Protein AF-L5JZT9-F1 (afdb_monomer_lite)

Foldseek 3Di:
DPDDDPDDVFVVQFQDWDKDFVCVVPVPDDSQKIWIWTFHGDDPPDTDTDGDDMDGDPVVVVVVDDPQKDKAKEWDWDQDPVGDTDIDIDIDIFDDDPPDPDSHRYDDPVVSVVVRVVVHVVD

pLDDT: mean 89.24, std 7.03, range [59.28, 95.69]

Structure (mmCIF, N/CA/C/O backbone):
data_AF-L5JZT9-F1
#
_entry.id   AF-L5JZT9-F1
#
loop_
_atom_site.group_PDB
_atom_site.id
_atom_site.type_symbol
_atom_site.label_atom_id
_atom_site.label_alt_id
_atom_site.label_comp_id
_atom_site.label_asym_id
_atom_site.label_entity_id
_atom_site.label_seq_id
_atom_site.pdbx_PDB_ins_code
_atom_site.Cartn_x
_atom_site.Cartn_y
_atom_site.Cartn_z
_atom_site.occupancy
_atom_site.B_iso_or_equiv
_atom_site.auth_seq_id
_atom_site.auth_comp_id
_atom_site.auth_asym_id
_atom_site.auth_atom_id
_atom_site.pdbx_PDB_model_num
ATOM 1 N N . MET A 1 1 ? 18.007 14.026 -23.998 1.00 59.28 1 MET A N 1
ATOM 2 C CA . MET A 1 1 ? 19.153 13.095 -24.090 1.00 59.28 1 MET A CA 1
ATOM 3 C C . MET A 1 1 ? 19.218 12.613 -25.533 1.00 59.28 1 MET A C 1
ATOM 5 O O . MET A 1 1 ? 18.162 12.327 -26.080 1.00 59.28 1 MET A O 1
ATOM 9 N N . ARG A 1 2 ? 20.380 12.661 -26.189 1.00 72.81 2 ARG A N 1
ATOM 10 C CA . ARG A 1 2 ? 20.545 12.212 -27.583 1.00 72.81 2 ARG A CA 1
ATOM 11 C C . ARG A 1 2 ? 21.410 10.957 -27.578 1.00 72.81 2 ARG A C 1
ATOM 13 O O . ARG A 1 2 ? 22.315 10.869 -26.751 1.00 72.81 2 ARG A O 1
ATOM 20 N N . THR A 1 3 ? 21.127 10.021 -28.477 1.00 76.19 3 THR A N 1
ATOM 21 C CA . THR A 1 3 ? 21.918 8.796 -28.637 1.00 76.19 3 THR A CA 1
ATOM 22 C C . THR A 1 3 ? 23.350 9.184 -28.990 1.00 76.19 3 THR A C 1
ATOM 24 O O . THR A 1 3 ? 23.560 10.018 -29.870 1.00 76.19 3 THR A O 1
ATOM 27 N N . GLN A 1 4 ? 24.322 8.631 -28.267 1.00 77.50 4 GLN A N 1
ATOM 28 C CA . GLN A 1 4 ? 25.744 8.867 -28.507 1.00 77.50 4 GLN A CA 1
ATOM 29 C C . GLN A 1 4 ? 26.476 7.527 -28.510 1.00 77.50 4 GLN A C 1
ATOM 31 O O . GLN A 1 4 ? 26.405 6.771 -27.537 1.00 77.50 4 GLN A O 1
ATOM 36 N N . GLY A 1 5 ? 27.180 7.239 -29.605 1.00 80.62 5 GLY A N 1
ATOM 37 C CA . GLY A 1 5 ? 27.897 5.978 -29.783 1.00 80.62 5 GLY A CA 1
ATOM 38 C C . GLY A 1 5 ? 26.968 4.766 -29.663 1.00 80.62 5 GL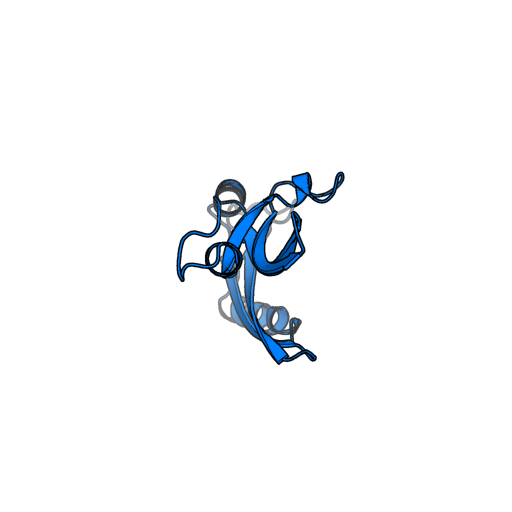Y A C 1
ATOM 39 O O . GLY A 1 5 ? 25.883 4.747 -30.236 1.00 80.62 5 GLY A O 1
ATOM 40 N N . THR A 1 6 ? 27.382 3.766 -28.886 1.00 82.19 6 THR A N 1
ATOM 41 C CA . THR A 1 6 ? 26.641 2.513 -28.658 1.00 82.19 6 THR A CA 1
ATOM 42 C C . THR A 1 6 ? 25.536 2.616 -27.602 1.00 82.19 6 THR A C 1
ATOM 44 O O . THR A 1 6 ? 24.793 1.658 -27.405 1.00 82.19 6 THR A O 1
ATOM 47 N N . LYS A 1 7 ? 25.392 3.756 -26.908 1.00 80.19 7 LYS A N 1
ATOM 48 C CA . LYS A 1 7 ? 24.354 3.947 -25.884 1.00 80.19 7 LYS A CA 1
ATOM 49 C C . LYS A 1 7 ? 23.077 4.491 -26.510 1.00 80.19 7 LYS A C 1
ATOM 51 O O . LYS A 1 7 ? 22.965 5.692 -26.771 1.00 80.19 7 LYS A O 1
ATOM 56 N N . ILE A 1 8 ? 22.103 3.608 -26.708 1.00 83.88 8 ILE A N 1
ATOM 57 C CA . ILE A 1 8 ? 20.788 3.966 -27.236 1.00 83.88 8 ILE A CA 1
ATOM 58 C C . ILE A 1 8 ? 19.968 4.660 -26.143 1.00 83.88 8 ILE A C 1
ATOM 60 O O . ILE A 1 8 ? 19.839 4.179 -25.019 1.00 83.88 8 ILE A O 1
ATOM 64 N N . THR A 1 9 ? 19.401 5.824 -26.469 1.00 79.12 9 THR A N 1
ATOM 65 C CA . THR A 1 9 ? 18.609 6.608 -25.505 1.00 79.12 9 THR A CA 1
ATOM 66 C C . THR A 1 9 ? 17.334 5.879 -25.068 1.00 79.12 9 THR A C 1
ATOM 68 O O . THR A 1 9 ? 16.921 6.032 -23.920 1.00 79.12 9 THR A O 1
ATOM 71 N N . SER A 1 10 ? 16.720 5.081 -25.952 1.00 82.75 10 SER A N 1
ATOM 72 C CA . SER A 1 10 ? 15.522 4.286 -25.639 1.00 82.75 10 SER A CA 1
ATOM 73 C C . SER A 1 10 ? 15.764 3.337 -24.474 1.00 82.75 10 SER A C 1
ATOM 75 O O . SER A 1 10 ? 14.935 3.251 -23.573 1.00 82.75 10 SER A O 1
ATOM 77 N N . ASP A 1 11 ? 16.926 2.694 -24.444 1.00 84.69 11 ASP A N 1
ATOM 78 C CA . ASP A 1 11 ? 17.252 1.678 -23.443 1.00 84.69 11 ASP A CA 1
ATOM 79 C C . ASP A 1 11 ? 17.468 2.315 -22.069 1.00 84.69 11 ASP A C 1
ATOM 81 O O . ASP A 1 11 ? 17.128 1.734 -21.046 1.00 84.69 11 ASP A O 1
ATOM 85 N N . GLY A 1 12 ? 17.948 3.563 -22.039 1.00 86.75 12 GLY A N 1
ATOM 86 C CA . GLY A 1 12 ? 18.046 4.352 -20.811 1.00 86.75 12 GLY A CA 1
ATOM 87 C C . GLY A 1 12 ? 16.712 4.918 -20.306 1.00 86.75 12 GLY A C 1
ATOM 88 O O . GLY A 1 12 ? 16.665 5.443 -19.188 1.00 86.75 12 GLY A O 1
ATOM 89 N N . LEU A 1 13 ? 15.651 4.878 -21.120 1.00 87.12 13 LEU A N 1
ATOM 90 C CA . LEU A 1 13 ? 14.300 5.339 -20.771 1.00 87.12 13 LEU A CA 1
ATOM 91 C C . LEU A 1 13 ? 13.371 4.182 -20.384 1.00 87.12 13 LEU A C 1
ATOM 93 O O . LEU A 1 13 ? 12.529 4.360 -19.498 1.00 87.12 13 LEU A O 1
ATOM 97 N N . LYS A 1 14 ? 13.534 3.013 -21.012 1.00 91.44 14 LYS A N 1
ATOM 98 C CA . LYS A 1 14 ? 12.847 1.775 -20.628 1.00 91.44 14 LYS A CA 1
ATOM 99 C C . LYS A 1 14 ? 13.248 1.359 -19.210 1.00 91.44 14 LYS A C 1
ATOM 101 O O . LYS A 1 14 ? 14.357 1.620 -18.753 1.00 91.44 14 LYS A O 1
ATOM 106 N N . GLY A 1 15 ? 12.312 0.767 -18.478 1.00 90.69 15 GLY A N 1
ATOM 107 C CA . GLY A 1 15 ? 12.511 0.328 -17.096 1.00 90.69 15 GLY A CA 1
ATOM 108 C C . GLY A 1 15 ? 12.446 1.434 -16.036 1.00 90.69 15 GLY A C 1
ATOM 109 O O . GLY A 1 15 ? 12.484 1.131 -14.845 1.00 90.69 15 GLY A O 1
ATOM 110 N N . ARG A 1 16 ? 12.305 2.713 -16.417 1.00 93.56 16 ARG A N 1
ATOM 111 C CA . ARG A 1 16 ? 12.071 3.789 -15.441 1.00 93.56 16 ARG A CA 1
ATOM 112 C C . ARG A 1 16 ? 10.686 3.658 -14.823 1.00 93.56 16 ARG A C 1
ATOM 114 O O . ARG A 1 16 ? 9.716 3.412 -15.535 1.00 93.56 16 ARG A O 1
ATOM 121 N N . VAL A 1 17 ? 10.609 3.865 -13.510 1.00 95.12 17 VAL A N 1
ATOM 122 C CA . VAL A 1 17 ? 9.356 3.826 -12.752 1.00 95.12 17 VAL A CA 1
ATOM 123 C C . VAL A 1 17 ? 8.973 5.235 -12.321 1.00 95.12 17 VAL A C 1
ATOM 125 O O . VAL A 1 17 ? 9.761 5.930 -11.683 1.00 95.12 17 VAL A O 1
ATOM 128 N N . PHE A 1 18 ? 7.749 5.635 -12.644 1.00 92.56 18 PHE A N 1
ATOM 129 C CA . PHE A 1 18 ? 7.158 6.906 -12.244 1.00 92.56 18 PHE A CA 1
ATOM 130 C C . PHE A 1 18 ? 6.067 6.667 -11.211 1.00 92.56 18 PHE A C 1
ATOM 132 O O . PHE A 1 18 ? 5.248 5.764 -11.374 1.00 92.56 18 PHE A O 1
ATOM 139 N N . GLU A 1 19 ? 6.046 7.481 -10.161 1.00 93.31 19 GLU A N 1
ATOM 140 C CA . GLU A 1 19 ? 4.965 7.508 -9.179 1.00 93.31 19 GLU A CA 1
ATOM 141 C C . GLU A 1 19 ? 4.066 8.707 -9.480 1.00 93.31 19 GLU A C 1
ATOM 143 O O . GLU A 1 19 ? 4.538 9.841 -9.497 1.00 93.31 19 GLU A O 1
ATOM 148 N N . VAL A 1 20 ? 2.785 8.452 -9.739 1.00 92.00 20 VAL A N 1
ATOM 149 C CA . VAL A 1 20 ? 1.802 9.479 -10.112 1.00 92.00 20 VAL A CA 1
ATOM 150 C C . VAL A 1 20 ? 0.576 9.340 -9.217 1.00 92.00 20 VAL A C 1
ATOM 152 O O . VAL A 1 20 ? 0.174 8.221 -8.882 1.00 92.00 20 VAL A O 1
ATOM 155 N N . SER A 1 21 ? -0.003 10.463 -8.792 1.00 90.94 21 SER A N 1
ATOM 156 C CA . SER A 1 21 ? -1.273 10.454 -8.065 1.00 90.94 21 SER A CA 1
ATOM 157 C C . SER A 1 21 ? -2.404 10.036 -8.997 1.00 90.94 21 SER A C 1
ATOM 159 O O . SER A 1 21 ? -2.427 10.403 -10.168 1.00 90.94 21 SER A O 1
ATOM 161 N N . LEU A 1 22 ? -3.375 9.291 -8.478 1.00 88.94 22 LEU A N 1
ATOM 162 C CA . LEU A 1 22 ? -4.542 8.899 -9.260 1.00 88.94 22 LEU A CA 1
ATOM 163 C C . LEU A 1 22 ? -5.399 10.105 -9.679 1.00 88.94 22 LEU A C 1
ATOM 165 O O . LEU A 1 22 ? -5.919 10.123 -10.788 1.00 88.94 22 LEU A O 1
ATOM 169 N N . ALA A 1 23 ? -5.466 11.138 -8.835 1.00 89.50 23 ALA A N 1
ATOM 170 C CA . ALA A 1 23 ? -6.208 12.366 -9.124 1.00 89.50 23 ALA A CA 1
ATOM 171 C C . ALA A 1 23 ? -5.649 13.142 -10.331 1.00 89.50 23 ALA A C 1
ATOM 173 O O . ALA A 1 23 ? -6.402 13.795 -11.043 1.00 89.50 23 ALA A O 1
ATOM 174 N N . ASP A 1 24 ? -4.343 13.033 -10.599 1.00 87.25 24 ASP A N 1
ATOM 175 C CA . ASP A 1 24 ? -3.717 13.681 -11.762 1.00 87.25 24 ASP A CA 1
ATOM 176 C C . ASP A 1 24 ? -4.033 12.935 -13.069 1.00 87.25 24 ASP A C 1
ATOM 178 O O . ASP A 1 24 ? -3.826 13.450 -14.166 1.00 87.25 24 ASP A O 1
ATOM 182 N N . GLN A 1 25 ? -4.497 11.690 -12.955 1.00 83.19 25 GLN A N 1
ATOM 183 C CA . GLN A 1 25 ? -4.791 10.811 -14.077 1.00 83.19 25 GLN A CA 1
ATOM 184 C C . GLN A 1 25 ? -6.295 10.714 -14.361 1.00 83.19 25 GLN A C 1
ATOM 186 O O . GLN A 1 25 ? -6.687 10.479 -15.504 1.00 83.19 25 GLN A O 1
ATOM 191 N N . GLN A 1 26 ? -7.128 10.865 -13.330 1.00 85.12 26 GLN A N 1
ATOM 192 C CA . GLN A 1 26 ? -8.577 10.774 -13.418 1.00 85.12 26 GLN A CA 1
ATOM 193 C C . GLN A 1 26 ? -9.223 11.858 -12.549 1.00 85.12 26 GLN A C 1
ATOM 195 O O . GLN A 1 26 ? -9.054 11.878 -11.331 1.00 85.12 26 GLN A O 1
ATOM 200 N N . ASN A 1 27 ? -9.984 12.743 -13.200 1.00 74.12 27 ASN A N 1
ATOM 201 C CA . ASN A 1 27 ? -10.438 14.025 -12.645 1.00 74.12 27 ASN A CA 1
ATOM 202 C C . ASN A 1 27 ? -11.352 13.924 -11.404 1.00 74.12 27 ASN A C 1
ATOM 204 O O . ASN A 1 27 ? -11.473 14.907 -10.680 1.00 74.12 27 ASN A O 1
ATOM 208 N N . ASP A 1 28 ? -11.951 12.761 -11.129 1.00 74.81 28 ASP A N 1
ATOM 209 C CA . ASP A 1 28 ? -12.918 12.568 -10.032 1.00 74.81 28 ASP A CA 1
ATOM 210 C C . ASP A 1 28 ? -12.405 11.653 -8.904 1.00 74.81 28 ASP A C 1
ATOM 212 O O . ASP A 1 28 ? -13.144 11.309 -7.977 1.00 74.81 28 ASP A O 1
ATOM 216 N N . GLU A 1 29 ? -11.147 11.207 -8.971 1.00 75.12 29 GLU A N 1
ATOM 217 C CA . GLU A 1 29 ? -10.618 10.232 -8.021 1.00 75.12 29 GL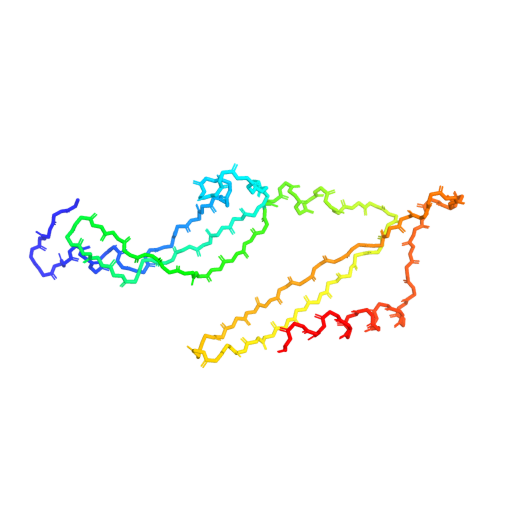U A CA 1
ATOM 218 C C . GLU A 1 29 ? -9.854 10.856 -6.848 1.00 75.12 29 GLU A C 1
ATOM 220 O O . GLU A 1 29 ? -9.282 11.943 -6.896 1.00 75.12 29 GLU A O 1
ATOM 225 N N . ILE A 1 30 ? -9.843 10.126 -5.732 1.00 74.88 30 ILE A N 1
ATOM 226 C CA . ILE A 1 30 ? -9.253 10.587 -4.477 1.00 74.88 30 ILE A CA 1
ATOM 227 C C . ILE A 1 30 ? -7.720 10.588 -4.606 1.00 74.88 30 ILE A C 1
ATOM 229 O O . ILE A 1 30 ? -7.113 9.535 -4.811 1.00 74.88 30 ILE A O 1
ATOM 233 N N . ALA A 1 31 ? -7.084 11.734 -4.333 1.00 81.69 31 ALA A N 1
ATOM 234 C CA . ALA A 1 31 ? -5.623 11.957 -4.345 1.00 81.69 31 ALA A CA 1
ATOM 235 C C . ALA A 1 31 ? -4.803 11.110 -3.339 1.00 81.69 31 ALA A C 1
ATOM 237 O O . ALA A 1 31 ? -3.606 11.300 -3.145 1.00 81.69 31 ALA A O 1
ATOM 238 N N . VAL A 1 32 ? -5.457 10.168 -2.670 1.00 87.88 32 VAL A N 1
ATOM 239 C CA . VAL A 1 32 ? -4.903 9.280 -1.649 1.00 87.88 32 VAL A CA 1
ATOM 240 C C . VAL A 1 32 ? -4.182 8.072 -2.262 1.00 87.88 32 VAL A C 1
ATOM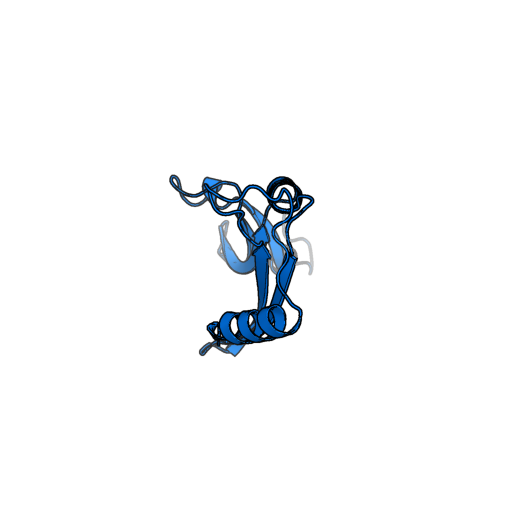 242 O O . VAL A 1 32 ? -3.359 7.435 -1.601 1.00 87.88 32 VAL A O 1
ATOM 245 N N . ARG A 1 33 ? -4.499 7.715 -3.509 1.00 91.19 33 ARG A N 1
ATOM 246 C CA . ARG A 1 33 ? -3.903 6.569 -4.206 1.00 91.19 33 ARG A CA 1
ATOM 247 C C . ARG A 1 33 ? -2.817 7.045 -5.159 1.00 91.19 33 ARG A C 1
ATOM 249 O O . ARG A 1 33 ? -3.018 7.998 -5.905 1.00 91.19 33 ARG A O 1
ATOM 256 N N . LYS A 1 34 ? -1.690 6.340 -5.163 1.00 93.25 34 LYS A N 1
ATOM 257 C CA . LYS A 1 34 ? -0.571 6.578 -6.069 1.00 93.25 34 LYS A CA 1
ATOM 258 C C . LYS A 1 34 ? -0.257 5.327 -6.863 1.00 93.25 34 LYS A C 1
ATOM 260 O O . LYS A 1 34 ? -0.137 4.240 -6.297 1.00 93.25 34 LYS A O 1
ATOM 265 N N . PHE A 1 35 ? -0.073 5.497 -8.161 1.00 93.31 35 PHE A N 1
ATOM 266 C CA . PHE A 1 35 ? 0.289 4.436 -9.083 1.00 93.31 35 PHE A CA 1
ATOM 267 C C . PHE A 1 35 ? 1.760 4.527 -9.450 1.00 93.31 35 PHE A C 1
ATOM 269 O O . PHE A 1 35 ? 2.267 5.590 -9.798 1.00 93.31 35 PHE A O 1
ATOM 276 N N . LYS A 1 36 ? 2.434 3.382 -9.400 1.00 94.69 36 LYS A N 1
ATOM 277 C CA . LYS A 1 36 ? 3.750 3.181 -9.989 1.00 94.69 36 LYS A CA 1
ATOM 278 C C . LYS A 1 36 ? 3.557 2.656 -11.401 1.00 94.69 36 LYS A C 1
ATOM 280 O O . LYS A 1 36 ? 2.919 1.619 -11.590 1.00 94.69 36 LYS A O 1
ATOM 285 N N . ARG A 1 37 ? 4.115 3.360 -12.378 1.00 93.44 37 ARG A N 1
ATOM 286 C CA . ARG A 1 37 ? 4.087 2.983 -13.791 1.00 93.44 37 ARG A CA 1
ATOM 287 C C . ARG A 1 37 ? 5.501 2.772 -14.302 1.00 93.44 37 ARG A C 1
ATOM 289 O O . ARG A 1 37 ? 6.355 3.610 -14.036 1.00 93.44 37 ARG A O 1
ATOM 296 N N . ILE A 1 38 ? 5.743 1.682 -15.018 1.00 94.88 38 ILE A N 1
ATOM 297 C CA . ILE A 1 38 ? 7.045 1.361 -15.612 1.00 94.88 38 ILE A CA 1
ATOM 298 C C . ILE A 1 38 ? 7.014 1.618 -17.116 1.00 94.88 38 ILE A C 1
ATOM 300 O O . ILE A 1 38 ? 6.065 1.215 -17.779 1.00 94.88 38 ILE A O 1
ATOM 304 N N . THR A 1 39 ? 8.033 2.281 -17.663 1.00 95.06 39 THR A N 1
ATOM 305 C CA . THR A 1 39 ? 8.173 2.436 -19.119 1.00 95.06 39 THR A CA 1
ATOM 306 C C . THR A 1 39 ? 8.574 1.109 -19.749 1.00 95.06 39 THR A C 1
ATOM 308 O O . THR A 1 39 ? 9.691 0.639 -19.525 1.00 95.06 39 THR A O 1
ATOM 311 N N . GLU A 1 40 ? 7.705 0.528 -20.566 1.00 93.06 40 GLU A N 1
ATOM 312 C CA . GLU A 1 40 ? 7.997 -0.711 -21.299 1.00 93.06 40 GLU A CA 1
ATOM 313 C C . GLU A 1 40 ? 8.526 -0.415 -22.703 1.00 93.06 40 GLU A C 1
ATOM 315 O O . GLU A 1 40 ? 9.469 -1.058 -23.172 1.00 93.06 40 GLU A O 1
ATOM 320 N N . ASP A 1 41 ? 7.969 0.607 -23.359 1.00 92.62 41 ASP A N 1
ATOM 321 C CA . ASP A 1 41 ? 8.339 0.943 -24.727 1.00 92.62 41 ASP A CA 1
ATOM 322 C C . ASP A 1 41 ? 8.463 2.449 -24.975 1.00 92.62 41 ASP A C 1
ATOM 324 O O . ASP A 1 41 ? 7.890 3.274 -24.262 1.00 92.62 41 ASP A O 1
ATOM 328 N N . VAL A 1 42 ? 9.255 2.814 -25.983 1.00 91.12 42 VAL A N 1
ATOM 329 C CA . VAL A 1 42 ? 9.498 4.207 -26.373 1.00 91.12 42 VAL A CA 1
ATOM 330 C C . VAL A 1 42 ? 9.268 4.336 -27.872 1.00 91.12 42 VAL A C 1
ATOM 332 O O . VAL A 1 42 ? 10.059 3.849 -28.675 1.00 91.12 42 VAL A O 1
ATOM 335 N N . GLN A 1 43 ? 8.191 5.024 -28.241 1.00 90.38 43 GLN A N 1
ATOM 336 C CA . GLN A 1 43 ? 7.777 5.242 -29.622 1.00 90.38 43 GLN A CA 1
ATOM 337 C C . GLN A 1 43 ? 7.999 6.702 -30.004 1.00 90.38 43 GLN A C 1
ATOM 339 O O . GLN A 1 43 ? 7.220 7.593 -29.657 1.00 90.38 43 GLN A O 1
ATOM 344 N N . GLY A 1 44 ? 9.098 6.965 -30.712 1.00 87.38 44 GLY A N 1
ATOM 345 C CA . GLY A 1 44 ? 9.489 8.322 -31.087 1.00 87.38 44 GLY A CA 1
ATOM 346 C C . GLY A 1 44 ? 9.697 9.206 -29.855 1.00 87.38 44 GLY A C 1
ATOM 347 O O . GLY A 1 44 ? 10.709 9.092 -29.169 1.00 87.38 44 GLY A O 1
ATOM 348 N N . LYS A 1 45 ? 8.740 10.102 -29.583 1.00 88.94 45 LYS A N 1
ATOM 349 C CA . LYS A 1 45 ? 8.753 11.005 -28.417 1.00 88.94 45 LYS A CA 1
ATOM 350 C C . LYS A 1 45 ? 7.869 10.531 -27.255 1.00 88.94 45 LYS A C 1
ATOM 352 O O . LYS A 1 45 ? 7.907 11.146 -26.193 1.00 88.94 45 LYS A O 1
ATOM 357 N N . ASN A 1 46 ? 7.105 9.457 -27.438 1.00 91.81 46 ASN A N 1
ATOM 358 C CA . ASN A 1 46 ? 6.147 8.965 -26.454 1.00 91.81 46 ASN A CA 1
ATOM 359 C C . ASN A 1 46 ? 6.736 7.773 -25.696 1.00 91.81 46 ASN A C 1
ATOM 361 O O . ASN A 1 46 ? 7.265 6.845 -26.304 1.00 91.81 46 ASN A O 1
ATOM 365 N N . CYS A 1 47 ? 6.623 7.783 -24.370 1.00 91.25 47 CYS A N 1
ATOM 366 C CA . CYS A 1 47 ? 6.950 6.629 -23.532 1.00 91.25 47 CYS A CA 1
ATOM 367 C C . CYS A 1 47 ? 5.653 5.902 -23.174 1.00 91.25 47 CYS A C 1
ATOM 369 O O . CYS A 1 47 ? 4.764 6.496 -22.563 1.00 91.25 47 CYS A O 1
ATOM 371 N N . LEU A 1 48 ? 5.546 4.631 -23.551 1.00 93.75 48 LEU A N 1
ATOM 372 C CA . LEU A 1 48 ? 4.432 3.769 -23.178 1.00 93.75 48 LEU A CA 1
ATOM 373 C C . LEU A 1 48 ? 4.738 3.141 -21.821 1.00 93.75 48 LEU A C 1
ATOM 375 O O . LEU A 1 48 ? 5.745 2.446 -21.656 1.00 93.75 48 LEU A O 1
ATOM 379 N N . ALA A 1 49 ? 3.879 3.427 -20.845 1.00 93.31 49 ALA A N 1
ATOM 380 C CA . ALA A 1 49 ? 4.054 2.982 -19.474 1.00 93.31 49 ALA A CA 1
ATOM 381 C C . ALA A 1 49 ? 2.927 2.041 -19.046 1.00 93.31 49 ALA A C 1
ATOM 383 O O . ALA A 1 49 ? 1.752 2.330 -19.277 1.00 93.31 49 ALA A O 1
ATOM 384 N N . ASN A 1 50 ? 3.297 0.951 -18.383 1.00 93.88 50 ASN A N 1
ATOM 385 C CA . ASN A 1 50 ? 2.385 -0.063 -17.869 1.00 93.88 50 ASN A CA 1
ATOM 386 C C . ASN A 1 50 ? 2.310 -0.013 -16.337 1.00 93.88 50 ASN A C 1
ATOM 388 O O . ASN A 1 50 ? 3.135 0.623 -15.673 1.00 93.88 50 ASN A O 1
ATOM 392 N N . PHE A 1 51 ? 1.310 -0.671 -15.757 1.00 92.62 51 PHE A N 1
ATOM 393 C CA . PHE A 1 51 ? 1.145 -0.778 -14.315 1.00 92.62 51 PHE A CA 1
ATOM 394 C C . PHE A 1 51 ? 2.286 -1.587 -13.682 1.00 92.62 51 PHE A C 1
ATOM 396 O O . PHE A 1 51 ? 2.553 -2.721 -14.065 1.00 92.62 51 PHE A O 1
ATOM 403 N N . HIS A 1 52 ? 2.933 -1.006 -12.672 1.00 93.69 52 HIS A N 1
ATOM 404 C CA . HIS A 1 52 ? 3.974 -1.663 -11.880 1.00 93.69 52 HIS A CA 1
ATOM 405 C C . HIS A 1 52 ? 3.547 -1.886 -10.424 1.00 93.69 52 HIS A C 1
ATOM 407 O O . HIS A 1 52 ? 3.976 -2.841 -9.782 1.00 93.69 52 HIS A O 1
ATOM 413 N N . GLY A 1 53 ? 2.699 -1.013 -9.879 1.00 93.69 53 GLY A N 1
ATOM 414 C CA . GLY A 1 53 ? 2.188 -1.158 -8.522 1.00 93.69 53 GLY A CA 1
ATOM 415 C C . GLY A 1 53 ? 1.297 -0.001 -8.094 1.00 93.69 53 GLY A C 1
ATOM 416 O O . GLY A 1 53 ? 1.168 1.001 -8.794 1.00 93.69 53 GLY A O 1
ATOM 417 N N . MET A 1 54 ? 0.698 -0.122 -6.915 1.00 93.62 54 MET A N 1
ATOM 418 C CA . MET A 1 54 ? -0.130 0.919 -6.310 1.00 93.62 54 MET A CA 1
ATOM 419 C C . MET A 1 54 ? 0.185 1.012 -4.819 1.00 93.62 54 MET A C 1
ATOM 421 O O . MET A 1 54 ? 0.290 -0.012 -4.152 1.00 93.62 54 MET A O 1
ATOM 425 N N . ASN A 1 55 ? 0.288 2.233 -4.302 1.00 93.50 55 ASN A N 1
ATOM 426 C CA . ASN A 1 55 ? 0.434 2.521 -2.880 1.00 93.50 55 ASN A CA 1
ATOM 427 C C . ASN A 1 55 ? -0.567 3.591 -2.436 1.00 93.50 55 ASN A C 1
ATOM 429 O O . ASN A 1 55 ? -1.024 4.415 -3.227 1.00 93.50 55 ASN A O 1
ATOM 433 N N . LEU A 1 56 ? -0.878 3.603 -1.142 1.00 92.69 56 LEU A N 1
ATOM 434 C CA . LEU A 1 56 ? -1.545 4.738 -0.508 1.00 92.69 56 LEU A CA 1
ATOM 435 C C . LEU A 1 56 ? -0.516 5.808 -0.141 1.00 92.69 5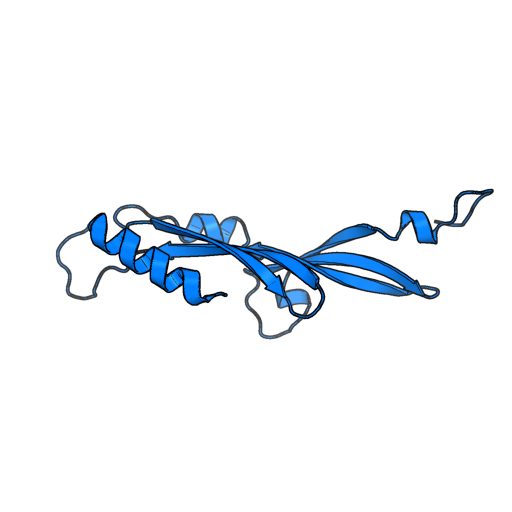6 LEU A C 1
ATOM 437 O O . LEU A 1 56 ? 0.650 5.503 0.124 1.00 92.69 56 LEU A O 1
ATOM 441 N N . THR A 1 57 ? -0.950 7.063 -0.087 1.00 93.00 57 THR A N 1
ATOM 442 C CA . THR A 1 57 ? -0.120 8.139 0.444 1.00 93.00 57 THR A CA 1
ATOM 443 C C . THR A 1 57 ? 0.182 7.928 1.933 1.00 93.00 57 THR A C 1
ATOM 445 O O . THR A 1 57 ? -0.599 7.331 2.685 1.00 93.00 57 THR A O 1
ATOM 448 N N . ARG A 1 58 ? 1.355 8.400 2.376 1.00 91.62 58 ARG A N 1
ATOM 449 C CA . ARG A 1 58 ? 1.819 8.215 3.761 1.00 91.62 58 ARG A CA 1
ATOM 450 C C . ARG A 1 58 ? 0.900 8.916 4.759 1.00 91.62 58 ARG A C 1
ATOM 452 O O . ARG A 1 58 ? 0.583 8.343 5.794 1.00 91.62 58 ARG A O 1
ATOM 459 N N . ASP A 1 59 ? 0.451 10.121 4.429 1.00 92.56 59 ASP A N 1
ATOM 460 C CA . ASP A 1 59 ? -0.524 10.896 5.197 1.00 92.56 59 ASP A CA 1
ATOM 461 C C . ASP A 1 59 ? -1.818 10.108 5.411 1.00 92.56 59 ASP A C 1
ATOM 463 O O . ASP A 1 59 ? -2.278 10.005 6.550 1.00 92.56 59 ASP A O 1
ATOM 467 N N . LYS A 1 60 ? -2.360 9.455 4.372 1.00 92.31 60 LYS A N 1
ATOM 468 C CA . LYS A 1 60 ? -3.552 8.625 4.545 1.00 92.31 60 LYS A CA 1
ATOM 469 C C . LYS A 1 60 ? -3.280 7.436 5.449 1.00 92.31 60 LYS A C 1
ATOM 471 O O . LYS A 1 60 ? -4.078 7.179 6.350 1.00 92.31 60 LYS A O 1
ATOM 476 N N . MET A 1 61 ? -2.197 6.700 5.203 1.00 92.12 61 MET A N 1
ATOM 477 C CA . MET A 1 61 ? -1.864 5.519 5.998 1.00 92.12 61 MET A CA 1
ATOM 478 C C . MET A 1 61 ? -1.730 5.890 7.478 1.00 92.12 61 MET A C 1
ATOM 480 O O . MET A 1 61 ? -2.413 5.302 8.311 1.00 92.12 61 MET A O 1
ATOM 484 N N . CYS A 1 62 ? -0.964 6.936 7.796 1.00 92.25 62 CYS A N 1
ATOM 485 C CA . CYS A 1 62 ? -0.817 7.441 9.160 1.00 92.25 62 CYS A CA 1
ATOM 486 C C . CYS A 1 62 ? -2.133 7.979 9.752 1.00 92.25 62 CYS A C 1
ATOM 488 O O . CYS A 1 62 ? -2.370 7.809 10.940 1.00 92.25 62 CYS A O 1
ATOM 490 N N . SER A 1 63 ? -3.013 8.579 8.944 1.00 92.88 63 SER A N 1
ATOM 491 C CA . SER A 1 63 ? -4.317 9.095 9.394 1.00 92.88 63 SER A CA 1
ATOM 492 C C . SER A 1 63 ? -5.305 7.992 9.805 1.00 92.88 63 SER A C 1
ATOM 494 O O . SER A 1 63 ? -6.156 8.199 10.678 1.00 92.88 63 SER A O 1
ATOM 496 N N . MET A 1 64 ? -5.217 6.813 9.181 1.00 92.75 64 MET A N 1
ATOM 497 C CA . MET A 1 64 ? -6.087 5.678 9.506 1.00 92.75 64 MET A CA 1
ATOM 498 C C . MET A 1 64 ? -5.673 4.973 10.801 1.00 92.75 64 MET A C 1
ATOM 500 O O . MET A 1 64 ? -6.534 4.433 11.500 1.00 92.75 64 MET A O 1
ATOM 504 N N . VAL A 1 65 ? -4.381 5.007 11.145 1.00 93.25 65 VAL A N 1
ATOM 505 C CA . VAL A 1 65 ? -3.868 4.438 12.394 1.00 93.25 65 VAL A C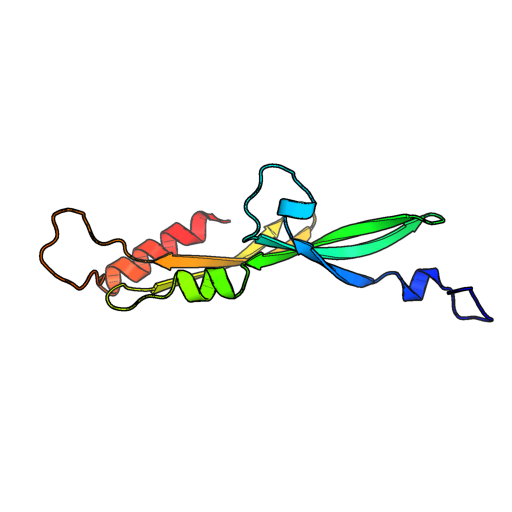A 1
ATOM 506 C C . VAL A 1 65 ? -4.236 5.348 13.560 1.00 93.25 65 VAL A C 1
ATOM 508 O O . VAL A 1 65 ? -3.704 6.441 13.724 1.00 93.25 65 VAL A O 1
ATOM 511 N N . LYS A 1 66 ? -5.163 4.879 14.390 1.00 92.94 66 LYS A N 1
ATOM 512 C CA . LYS A 1 66 ? -5.600 5.549 15.614 1.00 92.94 66 LYS A CA 1
ATOM 513 C C . LYS A 1 66 ? -5.530 4.584 16.789 1.00 92.94 66 LYS A C 1
ATOM 515 O O . LYS A 1 66 ? -5.571 3.368 16.611 1.00 92.94 66 LYS A O 1
ATOM 520 N N . ASN A 1 67 ? -5.467 5.146 17.990 1.00 93.12 67 ASN A N 1
ATOM 521 C CA . ASN A 1 67 ? -5.566 4.384 19.231 1.00 93.12 67 ASN A CA 1
ATOM 522 C C . ASN A 1 67 ? -6.977 3.798 19.409 1.00 93.12 67 ASN A C 1
ATOM 524 O O . ASN A 1 67 ? -7.937 4.265 18.794 1.00 93.12 67 ASN A O 1
ATOM 528 N N . TRP A 1 68 ? -7.109 2.819 20.311 1.00 93.94 68 TRP A N 1
ATOM 529 C CA . TRP A 1 68 ? -8.396 2.262 20.764 1.00 93.94 68 TRP A CA 1
ATOM 530 C C . TRP A 1 68 ? -9.213 1.494 19.709 1.00 93.94 68 TRP A C 1
ATOM 532 O O . TRP A 1 68 ? -10.401 1.228 19.905 1.00 93.94 68 TRP A O 1
ATOM 542 N N . GLN A 1 69 ? -8.571 1.089 18.621 1.00 94.94 69 GLN A N 1
ATOM 543 C CA . GLN A 1 69 ? -9.111 0.220 17.577 1.00 94.94 69 GLN A CA 1
ATOM 544 C C . GLN A 1 69 ? -8.084 -0.872 17.257 1.00 94.94 69 GLN A C 1
ATOM 546 O O . GLN A 1 69 ? -6.886 -0.692 17.478 1.00 94.94 69 GLN A O 1
ATOM 551 N N . THR A 1 70 ? -8.540 -2.010 16.747 1.00 94.88 70 THR A N 1
ATOM 552 C CA . THR A 1 70 ? -7.667 -3.085 16.274 1.00 94.88 70 THR A CA 1
ATOM 553 C C . THR A 1 70 ? -7.358 -2.858 14.798 1.00 94.88 70 THR A C 1
ATOM 555 O O . THR A 1 70 ? -8.266 -2.656 13.991 1.00 94.88 70 THR A O 1
ATOM 558 N N . MET A 1 71 ? -6.075 -2.905 14.449 1.00 94.94 71 MET A N 1
ATOM 559 C CA . MET A 1 71 ? -5.604 -2.966 13.068 1.00 94.94 71 MET A CA 1
ATOM 560 C C . MET A 1 71 ? -5.540 -4.430 12.626 1.00 94.94 71 MET A C 1
ATOM 562 O O . MET A 1 71 ? -4.998 -5.276 13.338 1.00 94.94 71 MET A O 1
ATOM 566 N N . ILE A 1 72 ? -6.102 -4.727 11.460 1.00 94.19 72 ILE A N 1
ATOM 567 C CA . ILE A 1 72 ? -6.113 -6.058 10.859 1.00 94.19 72 ILE A CA 1
ATOM 568 C C . ILE A 1 72 ? -5.452 -5.948 9.491 1.00 94.19 72 ILE A C 1
ATOM 570 O O . ILE A 1 72 ? -5.961 -5.272 8.604 1.00 94.19 72 ILE A O 1
ATOM 574 N N . GLU A 1 73 ? -4.326 -6.632 9.329 1.00 92.31 73 GLU A N 1
ATOM 575 C CA . GLU A 1 73 ? -3.580 -6.686 8.072 1.00 92.31 73 GLU A CA 1
ATOM 576 C C . GLU A 1 73 ? -3.613 -8.104 7.495 1.00 92.31 73 GLU A C 1
ATOM 578 O O . GLU A 1 73 ? -3.534 -9.088 8.246 1.00 92.31 73 GLU A O 1
ATOM 583 N N . ALA A 1 74 ? -3.721 -8.190 6.169 1.00 92.62 74 ALA A N 1
ATOM 584 C CA . ALA A 1 74 ? -3.679 -9.416 5.381 1.00 92.62 74 ALA A CA 1
ATOM 585 C C . ALA A 1 74 ? -2.928 -9.168 4.064 1.00 92.62 74 ALA A C 1
ATOM 587 O O . ALA A 1 74 ? -2.902 -8.049 3.550 1.00 92.62 74 ALA A O 1
ATOM 588 N N . HIS A 1 75 ? -2.308 -10.207 3.512 1.00 91.69 75 HIS A N 1
ATOM 589 C CA . HIS A 1 75 ? -1.657 -10.128 2.210 1.00 91.69 75 HIS A CA 1
ATOM 590 C C . HIS A 1 75 ? -1.823 -11.431 1.444 1.00 91.69 75 HIS A C 1
ATOM 592 O O . HIS A 1 75 ? -1.834 -12.501 2.046 1.00 91.69 75 HIS A O 1
ATOM 598 N N . VAL A 1 76 ? -1.911 -11.327 0.121 1.00 91.38 76 VAL A N 1
ATOM 599 C CA . VAL A 1 76 ? -2.108 -12.474 -0.766 1.00 91.38 76 VAL A CA 1
ATOM 600 C C . VAL A 1 76 ? -1.254 -12.311 -2.017 1.00 91.38 76 VAL A C 1
ATOM 602 O O . VAL A 1 76 ? -1.094 -11.202 -2.531 1.00 91.38 76 VAL A O 1
ATOM 605 N N . ASN A 1 77 ? -0.694 -13.418 -2.498 1.00 91.12 77 ASN A N 1
ATOM 606 C CA . ASN A 1 77 ? 0.007 -13.470 -3.775 1.00 91.12 77 ASN A CA 1
ATOM 607 C C . ASN A 1 77 ? -0.954 -14.024 -4.830 1.00 91.12 77 ASN A C 1
ATOM 609 O O . ASN A 1 77 ? -1.341 -15.187 -4.752 1.00 91.12 77 ASN A O 1
ATOM 613 N N . VAL A 1 78 ? -1.322 -13.203 -5.809 1.00 89.88 78 VAL A N 1
ATOM 614 C CA . VAL A 1 78 ? -2.277 -13.559 -6.863 1.00 89.88 78 VAL A CA 1
ATOM 615 C C . VAL A 1 78 ? -1.553 -13.594 -8.200 1.00 89.88 78 VAL A C 1
ATOM 617 O O . VAL A 1 78 ? -0.792 -12.685 -8.537 1.00 89.88 78 VAL A O 1
ATOM 620 N N . LYS A 1 79 ? -1.794 -14.651 -8.977 1.00 91.75 79 LYS A N 1
ATOM 621 C CA . LYS A 1 79 ? -1.375 -14.724 -10.377 1.00 91.75 79 LYS A CA 1
ATOM 622 C C . LYS A 1 79 ? -2.566 -14.377 -11.255 1.00 91.75 79 LYS A C 1
ATOM 624 O O . LYS A 1 79 ? -3.595 -15.037 -11.196 1.00 91.75 79 LYS A O 1
ATOM 629 N N . THR A 1 80 ? -2.418 -13.334 -12.055 1.00 91.38 80 THR A N 1
ATOM 630 C CA . THR A 1 80 ? -3.419 -12.954 -13.057 1.00 91.38 80 THR A CA 1
ATOM 631 C C . THR A 1 80 ? -3.412 -13.939 -14.229 1.00 91.38 80 THR A C 1
ATOM 633 O O . THR A 1 80 ? -2.416 -14.624 -14.472 1.00 91.38 80 THR A O 1
ATOM 636 N N . THR A 1 81 ? -4.495 -13.963 -15.007 1.00 93.44 81 THR A N 1
ATOM 637 C CA . THR A 1 81 ? -4.606 -14.764 -16.243 1.00 93.44 81 THR A CA 1
ATOM 638 C C . THR A 1 81 ? -3.498 -14.455 -17.248 1.00 93.44 81 THR A C 1
ATOM 640 O O . THR A 1 81 ? -3.057 -15.333 -17.980 1.00 93.44 81 THR A O 1
ATOM 643 N N . ASN A 1 82 ? -3.002 -13.216 -17.242 1.00 90.25 82 ASN A N 1
ATOM 644 C CA . ASN A 1 82 ? -2.009 -12.721 -18.189 1.00 90.25 82 ASN A CA 1
ATOM 645 C C . ASN A 1 82 ? -0.575 -12.877 -17.651 1.00 90.25 82 ASN A C 1
ATOM 647 O O . ASN A 1 82 ? 0.315 -12.126 -18.036 1.00 90.25 82 ASN A O 1
ATOM 651 N N . SER A 1 83 ? -0.341 -13.837 -16.749 1.00 87.44 83 SER A N 1
ATOM 652 C CA . SER A 1 83 ? 0.962 -14.196 -16.157 1.00 87.44 83 SER A CA 1
ATOM 653 C C . SER A 1 83 ? 1.625 -13.172 -15.220 1.00 87.44 83 SER A C 1
ATOM 655 O O . SER A 1 83 ? 2.703 -13.444 -14.688 1.00 87.44 83 SER A O 1
ATOM 657 N N . TYR A 1 84 ? 0.978 -12.044 -14.905 1.00 90.75 84 TYR A N 1
ATOM 658 C CA . TYR A 1 84 ? 1.481 -11.146 -13.859 1.00 90.75 84 TYR A CA 1
ATOM 659 C C . TYR A 1 84 ? 1.290 -11.758 -12.472 1.00 90.75 84 TYR A C 1
ATOM 661 O O . TYR A 1 84 ? 0.187 -12.187 -12.126 1.00 90.75 84 TYR A O 1
ATOM 669 N N . SER A 1 85 ? 2.354 -11.749 -11.670 1.00 91.44 85 SER A N 1
ATOM 670 C CA . SER A 1 85 ? 2.320 -12.119 -10.252 1.00 91.44 85 SER A CA 1
ATOM 671 C C . SER A 1 85 ? 2.284 -10.852 -9.403 1.00 91.44 85 SER A C 1
ATOM 673 O O . SER A 1 85 ? 3.222 -10.057 -9.437 1.00 91.44 85 SER A O 1
ATOM 675 N N . LEU A 1 86 ? 1.205 -10.657 -8.649 1.00 92.00 86 LEU A N 1
ATOM 676 C CA . LEU A 1 86 ? 0.973 -9.476 -7.822 1.00 92.00 86 LEU A CA 1
ATOM 677 C C . LEU A 1 86 ? 0.911 -9.869 -6.346 1.00 92.00 86 LEU A C 1
ATOM 679 O O . LEU A 1 86 ? 0.355 -10.909 -5.996 1.00 92.00 86 LEU A O 1
ATOM 683 N N . ARG A 1 87 ? 1.442 -9.009 -5.470 1.00 91.69 87 ARG A N 1
ATOM 684 C CA . ARG A 1 87 ? 1.243 -9.111 -4.020 1.00 91.69 87 ARG A CA 1
ATOM 685 C C . ARG A 1 87 ? 0.293 -8.015 -3.569 1.00 91.69 87 ARG A C 1
ATOM 687 O O . ARG A 1 87 ? 0.633 -6.834 -3.618 1.00 91.69 87 ARG A O 1
ATOM 694 N N . LEU A 1 88 ? -0.893 -8.421 -3.145 1.00 91.50 88 LEU A N 1
ATOM 695 C CA . LEU A 1 88 ? -1.935 -7.535 -2.651 1.00 91.50 88 LEU A CA 1
ATOM 696 C C . LEU A 1 88 ? -1.813 -7.419 -1.134 1.00 91.50 88 LEU A C 1
ATOM 698 O O . LEU A 1 88 ? -1.582 -8.412 -0.444 1.00 91.50 88 LEU A O 1
ATOM 702 N N . PHE A 1 89 ? -1.982 -6.203 -0.625 1.00 92.69 89 PHE A N 1
ATOM 703 C CA . PHE A 1 89 ? -2.026 -5.911 0.803 1.00 92.69 89 PHE A CA 1
ATOM 704 C C . PHE A 1 89 ? -3.383 -5.304 1.140 1.00 92.69 89 PHE A C 1
ATOM 706 O O . PHE A 1 89 ? -3.820 -4.350 0.496 1.00 92.69 89 PHE A O 1
ATOM 713 N N . CYS A 1 90 ? -4.020 -5.839 2.174 1.00 91.56 90 CYS A N 1
ATOM 714 C CA . CYS A 1 90 ? -5.249 -5.320 2.747 1.00 91.56 90 CYS A CA 1
ATOM 715 C C . CYS A 1 90 ? -5.007 -4.892 4.187 1.00 91.56 90 CYS A C 1
ATOM 717 O O . CYS A 1 90 ? -4.425 -5.631 4.979 1.00 91.56 90 CYS A O 1
ATOM 719 N N . VAL A 1 91 ? -5.499 -3.704 4.525 1.00 92.44 91 VAL A N 1
ATOM 720 C CA . VAL A 1 91 ? -5.470 -3.166 5.884 1.00 92.44 91 VAL A CA 1
ATOM 721 C C . VAL A 1 91 ? -6.876 -2.704 6.236 1.00 92.44 91 VAL A C 1
ATOM 723 O O . VAL A 1 91 ? -7.483 -1.920 5.507 1.00 92.44 91 VAL A O 1
ATOM 726 N N . GLY A 1 92 ? -7.391 -3.195 7.357 1.00 93.19 92 GLY A N 1
ATOM 727 C CA . GLY A 1 92 ? -8.685 -2.831 7.915 1.00 93.19 92 GLY A CA 1
ATOM 728 C C . GLY A 1 92 ? -8.564 -2.400 9.371 1.00 93.19 92 GLY A C 1
ATOM 729 O O . GLY A 1 92 ? -7.647 -2.800 10.087 1.00 93.19 92 GLY A O 1
ATOM 730 N N . PHE A 1 93 ? -9.520 -1.592 9.818 1.00 94.75 93 PHE A N 1
ATOM 731 C CA . PHE A 1 93 ? -9.602 -1.116 11.195 1.00 94.75 93 PHE A CA 1
ATOM 732 C C . PHE A 1 93 ? -10.985 -1.401 11.757 1.00 94.75 93 PHE A C 1
ATOM 734 O O . PHE A 1 93 ? -11.988 -1.344 11.040 1.00 94.75 93 PHE A O 1
ATOM 741 N N . THR A 1 94 ? -11.050 -1.682 13.052 1.00 94.69 94 THR A N 1
ATOM 742 C CA . THR A 1 94 ? -12.330 -1.818 13.742 1.00 94.69 94 THR A CA 1
ATOM 743 C C . THR A 1 94 ? -12.996 -0.455 13.894 1.00 94.69 94 THR A C 1
ATOM 745 O O . THR A 1 94 ? -12.353 0.557 14.167 1.00 94.69 94 THR A O 1
ATOM 748 N N . LYS A 1 95 ? -14.315 -0.415 13.696 1.00 93.62 95 LYS A N 1
ATOM 749 C CA . LYS A 1 95 ? -15.104 0.813 13.797 1.00 93.62 95 LYS A CA 1
ATOM 750 C C . LYS A 1 95 ? -15.900 0.807 15.093 1.00 93.62 95 LYS A C 1
ATOM 752 O O . LYS A 1 95 ? -16.657 -0.125 15.357 1.00 93.62 95 LYS A O 1
ATOM 757 N N . LYS A 1 96 ? -15.779 1.882 15.872 1.00 93.44 96 LYS A N 1
ATOM 758 C CA . LYS A 1 96 ? -16.632 2.116 17.039 1.00 93.44 96 LYS A CA 1
ATOM 759 C C . LYS A 1 96 ? -18.089 2.307 16.596 1.00 93.44 96 LYS A C 1
ATOM 761 O O . LYS A 1 96 ? -18.362 3.079 15.676 1.00 93.44 96 LYS A O 1
ATOM 766 N N . ARG A 1 97 ? -19.031 1.626 17.255 1.00 93.56 97 ARG A N 1
ATOM 767 C CA . ARG A 1 97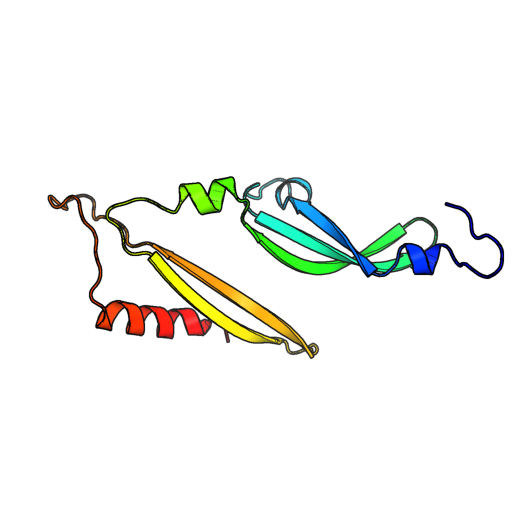 ? -20.471 1.799 16.994 1.00 93.56 97 ARG A CA 1
ATOM 768 C C . ARG A 1 97 ? -20.967 3.116 17.608 1.00 93.56 97 ARG A C 1
ATOM 770 O O . ARG A 1 97 ? -20.511 3.492 18.683 1.00 93.56 97 ARG A O 1
ATOM 777 N N . ASN A 1 98 ? -21.929 3.790 16.969 1.00 92.81 98 ASN A N 1
ATOM 778 C CA . ASN A 1 98 ? -22.418 5.109 17.414 1.00 92.81 98 ASN A CA 1
ATOM 779 C C . ASN A 1 98 ? -22.905 5.118 18.878 1.00 92.81 98 ASN A C 1
ATOM 781 O O . ASN A 1 98 ? -22.610 6.055 19.608 1.00 92.81 98 ASN A O 1
ATOM 785 N N . ASN A 1 99 ? -23.559 4.045 19.336 1.00 93.56 99 ASN A N 1
ATOM 786 C CA . ASN A 1 99 ? -24.110 3.944 20.698 1.00 93.56 99 ASN A CA 1
ATOM 787 C C . ASN A 1 99 ? -23.163 3.238 21.691 1.00 93.56 99 ASN A C 1
ATOM 789 O O . ASN A 1 99 ? -23.593 2.769 22.741 1.00 93.56 99 ASN A O 1
ATOM 793 N N . GLN A 1 100 ? -21.880 3.089 21.352 1.00 91.69 100 GLN A N 1
ATOM 794 C CA . GLN A 1 100 ? -20.911 2.405 22.205 1.00 91.69 100 GLN A CA 1
ATOM 795 C C . GLN A 1 100 ? -20.342 3.361 23.262 1.00 91.69 100 GLN A C 1
ATOM 797 O O . GLN A 1 100 ? -19.649 4.329 22.939 1.00 91.69 100 GLN A O 1
ATOM 802 N N . THR A 1 101 ? -20.581 3.056 24.537 1.00 92.06 101 THR A N 1
ATOM 803 C CA . THR A 1 101 ? -20.063 3.834 25.676 1.00 92.06 101 THR A CA 1
ATOM 804 C C . THR A 1 101 ? -18.552 3.664 25.843 1.00 92.06 101 THR A C 1
ATOM 806 O O . THR A 1 101 ? -17.833 4.637 26.070 1.00 92.06 101 THR A O 1
ATOM 809 N N . LEU A 1 102 ? -18.044 2.443 25.642 1.00 91.62 102 LEU A N 1
ATOM 810 C CA . LEU A 1 102 ? -16.617 2.135 25.723 1.00 91.62 102 LEU A CA 1
ATOM 811 C C . LEU A 1 102 ? -15.799 2.952 24.713 1.00 91.62 102 LEU A C 1
ATOM 813 O O . LEU A 1 102 ? -16.183 3.138 23.555 1.00 91.62 102 LEU A O 1
ATOM 817 N N . LYS A 1 103 ? -14.636 3.439 25.157 1.00 90.56 103 LYS A N 1
ATOM 818 C CA . LYS A 1 103 ? -13.669 4.125 24.284 1.00 90.56 103 LYS A CA 1
ATOM 819 C C . LYS A 1 103 ? -12.991 3.152 23.317 1.00 90.56 103 LYS A C 1
ATOM 821 O O . LYS A 1 103 ? -12.643 3.556 22.214 1.00 90.56 103 LYS A O 1
ATOM 826 N N . THR A 1 104 ? -12.831 1.894 23.724 1.00 93.62 104 THR A N 1
ATOM 827 C CA . THR A 1 104 ? -12.103 0.864 22.981 1.00 93.62 104 THR A CA 1
ATOM 828 C C . THR A 1 104 ? -13.021 0.025 22.108 1.00 93.62 104 THR A C 1
ATOM 830 O O . THR A 1 104 ? -14.126 -0.336 22.501 1.00 93.62 104 THR A O 1
ATOM 833 N N . SER A 1 105 ? -12.542 -0.298 20.910 1.00 94.06 105 SER A N 1
ATOM 834 C CA . SER A 1 105 ? -13.218 -1.129 19.914 1.00 94.06 105 SER A CA 1
ATOM 835 C C . SER A 1 105 ? -12.301 -2.274 19.493 1.00 94.06 105 SER A C 1
ATOM 837 O O . SER A 1 105 ? -11.889 -2.378 18.343 1.00 94.06 105 SER A O 1
ATOM 839 N N . TYR A 1 106 ? -11.921 -3.112 20.455 1.00 94.75 106 TYR A N 1
ATOM 840 C CA . TYR A 1 106 ? -11.042 -4.248 20.197 1.00 94.75 106 TYR A CA 1
ATOM 841 C C . TYR A 1 106 ? -11.817 -5.488 19.766 1.00 94.75 106 TYR A C 1
ATOM 843 O O . TYR A 1 106 ? -12.940 -5.720 20.209 1.00 94.75 106 TYR A O 1
ATOM 851 N N . VAL A 1 107 ? -11.191 -6.281 18.903 1.00 94.31 107 VAL A N 1
ATOM 852 C CA . VAL A 1 107 ? -11.731 -7.542 18.387 1.00 94.31 107 VAL A CA 1
ATOM 853 C C . VAL A 1 107 ? -10.924 -8.706 18.952 1.00 94.31 107 VAL A C 1
ATOM 855 O O . VAL A 1 107 ? -9.708 -8.608 19.122 1.00 94.31 107 VAL A O 1
ATOM 858 N N . GLN A 1 108 ? -11.605 -9.810 19.270 1.00 95.69 108 GLN A N 1
ATOM 859 C CA . GLN A 1 108 ? -10.953 -11.005 19.804 1.00 95.69 108 GLN A CA 1
ATOM 860 C C . GLN A 1 108 ? -10.042 -11.656 18.760 1.00 95.69 108 GLN A C 1
ATOM 862 O O . GLN A 1 108 ? -10.315 -11.618 17.561 1.00 95.69 108 GLN A O 1
ATOM 867 N N . HIS A 1 109 ? -8.987 -12.335 19.214 1.00 93.06 109 HIS A N 1
ATOM 868 C CA . HIS A 1 109 ? -8.000 -12.947 18.320 1.00 93.06 109 HIS A CA 1
ATOM 869 C C . HIS A 1 109 ? -8.621 -13.932 17.311 1.00 93.06 109 HIS A C 1
ATOM 871 O O . HIS A 1 109 ? -8.271 -13.921 16.133 1.00 93.06 109 HIS A O 1
ATOM 877 N N . GLN A 1 110 ? -9.607 -14.729 17.738 1.00 95.12 110 GLN A N 1
ATOM 878 C CA . GLN A 1 110 ? -10.321 -15.660 16.859 1.00 95.12 110 GLN A CA 1
ATOM 879 C C . GLN A 1 110 ? -11.081 -14.939 15.734 1.00 95.12 110 GLN A C 1
ATOM 881 O O . GLN A 1 110 ? -11.055 -15.374 14.585 1.00 95.12 110 GLN A O 1
ATOM 886 N N . GLN A 1 111 ? -11.714 -13.806 16.041 1.00 93.81 111 GLN A N 1
ATOM 887 C CA . GLN A 1 111 ? -12.423 -12.993 15.053 1.00 93.81 111 GLN A CA 1
ATOM 888 C C . GLN A 1 111 ? -11.454 -12.332 14.064 1.00 93.81 111 GLN A C 1
ATOM 890 O O . GLN A 1 111 ? -11.762 -12.259 12.878 1.00 93.81 111 GLN A O 1
ATOM 895 N N . VAL A 1 112 ? -10.260 -11.918 14.510 1.00 93.50 112 VAL A N 1
ATOM 896 C CA . VAL A 1 112 ? -9.209 -11.405 13.610 1.00 93.50 112 VAL A CA 1
ATOM 897 C C . VAL A 1 112 ? -8.816 -12.457 12.569 1.00 93.50 112 VAL A C 1
ATOM 899 O O . VAL A 1 112 ? -8.701 -12.130 11.389 1.00 93.50 112 VAL A O 1
ATOM 902 N N . HIS A 1 113 ? -8.662 -13.724 12.969 1.00 91.62 113 HIS A N 1
ATOM 903 C CA . HIS A 1 113 ? -8.363 -14.817 12.033 1.00 91.62 113 HIS A CA 1
ATOM 904 C C . HIS A 1 113 ? -9.485 -15.065 11.026 1.00 91.62 113 HIS A C 1
ATOM 906 O O . HIS A 1 113 ? -9.207 -15.264 9.846 1.00 91.62 113 HIS A O 1
ATOM 912 N N . LEU A 1 114 ? -10.746 -15.016 11.464 1.00 92.50 114 LEU A N 1
ATOM 913 C CA . LEU A 1 114 ? -11.894 -15.151 10.562 1.00 92.50 114 LEU A CA 1
ATOM 914 C C . LEU A 1 114 ? -11.942 -14.010 9.536 1.00 92.50 114 LEU A C 1
ATOM 916 O O . LEU A 1 114 ? -12.102 -14.265 8.347 1.00 92.50 114 LEU A O 1
ATOM 920 N N . ILE A 1 115 ? -11.727 -12.767 9.975 1.00 91.75 115 ILE A N 1
ATOM 921 C CA . ILE A 1 115 ? -11.697 -11.598 9.083 1.00 91.75 115 ILE A CA 1
ATOM 922 C C . ILE A 1 115 ? -10.540 -11.704 8.083 1.00 91.75 115 ILE A C 1
ATOM 924 O O . ILE A 1 115 ? -10.728 -11.414 6.906 1.00 91.75 115 ILE A O 1
ATOM 928 N N . ARG A 1 116 ? -9.359 -12.167 8.514 1.00 89.88 116 ARG A N 1
ATOM 929 C CA . ARG A 1 116 ? -8.217 -12.387 7.611 1.00 89.88 116 ARG A CA 1
ATOM 930 C C . ARG A 1 116 ? -8.525 -13.405 6.515 1.00 89.88 116 ARG A C 1
ATOM 932 O O . ARG A 1 116 ? -8.182 -13.146 5.370 1.00 89.88 116 ARG A O 1
ATOM 939 N N . LYS A 1 117 ? -9.227 -14.496 6.841 1.00 87.38 117 LYS A N 1
ATOM 940 C CA . LYS A 1 117 ? -9.698 -15.467 5.838 1.00 87.38 117 LYS A CA 1
ATOM 941 C C . LYS A 1 117 ? -10.686 -14.847 4.850 1.00 87.38 117 LYS A C 1
ATOM 943 O O . LYS A 1 117 ? -10.622 -15.131 3.665 1.00 87.38 117 LYS A O 1
ATOM 948 N N . MET A 1 118 ? -11.578 -13.963 5.306 1.00 79.12 118 MET A N 1
ATOM 949 C CA . MET A 1 118 ? -12.479 -13.240 4.396 1.00 79.12 118 MET A CA 1
ATOM 950 C C . MET A 1 118 ? -11.726 -12.254 3.491 1.00 79.12 118 MET A C 1
ATOM 952 O O . MET A 1 118 ? -12.112 -12.053 2.347 1.00 79.12 118 MET A O 1
ATOM 956 N N . MET A 1 119 ? -10.639 -11.648 3.973 1.00 74.06 119 MET A N 1
ATOM 957 C CA . MET A 1 119 ? -9.781 -10.783 3.152 1.00 74.06 119 MET A CA 1
ATOM 958 C C . MET A 1 119 ? -8.977 -11.561 2.096 1.00 74.06 119 MET A C 1
ATOM 960 O O . MET A 1 119 ? -8.443 -10.949 1.176 1.00 74.06 119 MET A O 1
ATOM 964 N N . GLU A 1 120 ? -8.919 -12.890 2.194 1.00 73.38 120 GLU A N 1
ATOM 965 C CA . GLU A 1 120 ? -8.289 -13.770 1.205 1.00 73.38 120 GLU A CA 1
ATOM 966 C C . GLU A 1 120 ? -9.154 -13.978 -0.053 1.00 73.38 120 GLU A C 1
ATOM 968 O O . GLU A 1 120 ? -8.640 -14.443 -1.060 1.00 73.38 120 GLU A O 1
ATOM 973 N N . ILE A 1 121 ? -10.418 -13.520 -0.060 1.00 76.69 121 ILE A N 1
ATOM 974 C CA . ILE A 1 121 ? -11.340 -13.556 -1.223 1.00 76.69 121 ILE A CA 1
ATOM 975 C C . ILE A 1 121 ? -10.786 -12.801 -2.457 1.00 76.69 121 ILE A C 1
ATOM 977 O O . ILE A 1 121 ? -11.349 -12.861 -3.542 1.00 76.69 121 ILE A O 1
ATOM 981 N N . MET A 1 122 ? -9.669 -12.084 -2.328 1.00 68.81 122 MET A N 1
ATOM 982 C CA . MET A 1 122 ? -9.006 -11.405 -3.447 1.00 68.81 122 MET A CA 1
ATOM 983 C C . MET A 1 122 ? -8.336 -12.345 -4.476 1.00 68.81 122 MET A C 1
ATOM 985 O O . MET A 1 122 ? -7.759 -11.831 -5.436 1.00 68.81 122 MET A O 1
ATOM 989 N N . THR A 1 123 ? -8.368 -13.669 -4.276 1.00 60.97 123 THR A N 1
ATOM 990 C CA . THR A 1 123 ? -7.992 -14.706 -5.265 1.00 60.97 123 THR A CA 1
ATOM 991 C C . THR A 1 123 ? -9.180 -15.134 -6.105 1.00 60.97 123 THR A C 1
ATOM 993 O O . THR A 1 123 ? -9.019 -15.177 -7.342 1.00 60.97 123 THR A O 1
#

Organism: Pteropus alecto (NCBI:txid9402)

Sequence (123 aa):
MRTQGTKITSDGLKGRVFEVSLADQQNDEIAVRKFKRITEDVQGKNCLANFHGMNLTRDKMCSMVKNWQTMIEAHVNVKTTNSYSLRLFCVGFTKKRNNQTLKTSYVQHQQVHLIRKMMEIMT

InterPro domains:
  IPR001593 Small ribosomal subunit protein eS1 [PF01015] (8-120)
  IPR001593 Small ribosomal subunit protein eS1 [SM01397] (1-123)

Secondary structure (DSSP, 8-state):
---BTTB-TTTTTTT-EEEEEGGGTSTTS-TTEEEEEEEEEEETTEEEEEEEEEEE-HHHHHHH--TTB-EEEEEEEEE-TTS-EEEEEEEEE----TT--SS-B---HHHHHHHHHHHGGG-

Radius of gyration: 20.84 Å; chains: 1; bounding box: 52×30×57 Å